Protein AF-A0A6G7BAN4-F1 (afdb_monomer_lite)

Foldseek 3Di:
DEKEFDDPVVQVVVVVVVVVPDVDCPQKTKIFDADPVRHFDADPVRHGDMDIDGPVRVVCCVVVPDDYDYDD

Secondary structure (DSSP, 8-state):
-EEEEPPHHHHHHHHHHHTTT-S--TTEEEEEEE-TTSPBPB-TTSPBPEEEEEHHHHHHHHHTT---EEE-

pLDDT: mean 90.89, std 4.83, range [70.56, 96.19]

Organism: NCBI:txid147802

Structure (mmCIF, N/CA/C/O backbone):
data_AF-A0A6G7BAN4-F1
#
_entry.id   AF-A0A6G7BAN4-F1
#
loop_
_atom_site.group_PDB
_atom_site.id
_atom_site.type_symbol
_atom_site.label_atom_id
_atom_site.label_alt_id
_atom_site.label_comp_id
_atom_site.label_asym_id
_atom_site.label_entity_id
_atom_site.label_seq_id
_atom_site.pdbx_PDB_ins_code
_atom_site.Cartn_x
_atom_site.Cartn_y
_atom_site.Cartn_z
_atom_site.occupancy
_atom_site.B_iso_or_equiv
_atom_site.auth_seq_id
_atom_site.auth_comp_id
_atom_site.auth_asym_id
_atom_site.auth_atom_id
_atom_site.pdbx_PDB_model_num
ATOM 1 N N . MET A 1 1 ? -1.709 -5.811 -10.205 1.00 80.62 1 MET A N 1
ATOM 2 C CA . MET A 1 1 ? -1.273 -4.486 -9.692 1.00 80.62 1 MET 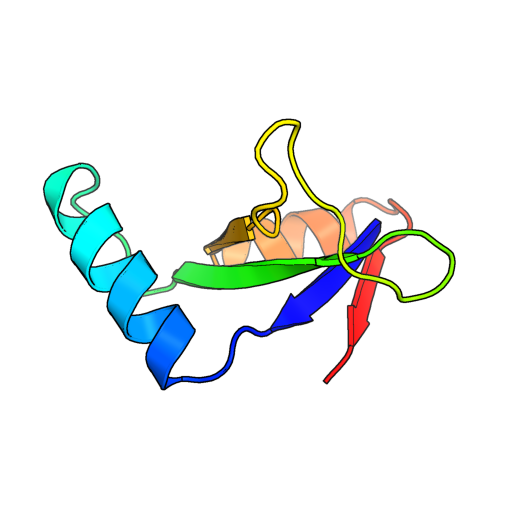A CA 1
ATOM 3 C C . MET A 1 1 ? -0.097 -4.702 -8.764 1.00 80.62 1 MET A C 1
ATOM 5 O O . MET A 1 1 ? -0.168 -5.626 -7.961 1.00 80.62 1 MET A O 1
ATOM 9 N N . LEU A 1 2 ? 0.954 -3.894 -8.901 1.00 90.88 2 LEU A N 1
ATOM 10 C CA . LEU A 1 2 ? 2.145 -3.964 -8.058 1.00 90.88 2 LEU A CA 1
ATOM 11 C C . LEU A 1 2 ? 2.088 -2.844 -7.021 1.00 90.88 2 LEU A C 1
ATOM 13 O O . LEU A 1 2 ? 1.885 -1.680 -7.377 1.00 90.88 2 LEU A O 1
ATOM 17 N N . LEU A 1 3 ? 2.222 -3.213 -5.752 1.00 92.69 3 LEU A N 1
ATOM 18 C CA . LEU A 1 3 ? 2.269 -2.286 -4.631 1.00 92.69 3 LEU A CA 1
ATOM 19 C C . LEU A 1 3 ? 3.609 -2.407 -3.919 1.00 92.69 3 LEU A C 1
ATOM 21 O O . LEU A 1 3 ? 4.107 -3.513 -3.739 1.00 92.69 3 LEU A O 1
ATOM 25 N N . LYS A 1 4 ? 4.139 -1.280 -3.452 1.00 94.25 4 LYS A N 1
ATOM 26 C CA . LYS A 1 4 ? 5.244 -1.245 -2.491 1.00 94.25 4 LYS A CA 1
ATOM 27 C C . LYS A 1 4 ? 4.758 -0.593 -1.211 1.00 94.25 4 LYS A C 1
ATOM 29 O O . LYS A 1 4 ? 4.081 0.436 -1.287 1.00 94.25 4 LYS A O 1
ATOM 34 N N . ARG A 1 5 ? 5.053 -1.177 -0.048 1.00 94.88 5 ARG A N 1
ATOM 35 C CA . ARG A 1 5 ? 4.693 -0.531 1.219 1.00 94.88 5 ARG A CA 1
ATOM 36 C C . ARG A 1 5 ? 5.478 0.773 1.356 1.00 94.88 5 ARG A C 1
ATOM 38 O O . ARG A 1 5 ? 6.651 0.840 1.000 1.00 94.88 5 ARG A O 1
ATOM 45 N N . ALA A 1 6 ? 4.808 1.834 1.786 1.00 95.38 6 ALA A N 1
ATOM 46 C CA . ALA A 1 6 ? 5.475 3.104 2.006 1.00 95.38 6 ALA A CA 1
ATOM 47 C C . ALA A 1 6 ? 6.427 3.000 3.205 1.00 95.38 6 ALA A C 1
ATOM 49 O O . ALA A 1 6 ? 6.124 2.342 4.197 1.00 95.38 6 ALA A O 1
ATOM 50 N N . GLU A 1 7 ? 7.556 3.701 3.120 1.00 95.44 7 GLU A N 1
ATOM 51 C CA . GLU A 1 7 ? 8.467 3.865 4.254 1.00 95.44 7 GLU A CA 1
ATOM 52 C C . GLU A 1 7 ? 7.724 4.457 5.464 1.00 95.44 7 GLU A C 1
ATOM 54 O O . GLU A 1 7 ? 6.858 5.322 5.266 1.00 95.44 7 GLU A O 1
ATOM 59 N N . PRO A 1 8 ? 8.085 4.094 6.710 1.00 95.19 8 PRO A N 1
ATOM 60 C CA . PRO A 1 8 ? 7.355 4.509 7.911 1.00 95.19 8 PRO A CA 1
ATOM 61 C C . PRO A 1 8 ? 7.108 6.020 8.011 1.00 95.19 8 PRO A C 1
ATOM 63 O O . PRO A 1 8 ? 6.037 6.455 8.428 1.00 95.19 8 PRO A O 1
ATOM 66 N N . ILE A 1 9 ? 8.072 6.838 7.576 1.00 96.19 9 ILE A N 1
ATOM 67 C CA . ILE A 1 9 ? 7.957 8.304 7.591 1.00 96.19 9 ILE A CA 1
ATOM 68 C C . ILE A 1 9 ? 6.846 8.780 6.643 1.00 96.19 9 ILE A C 1
ATOM 70 O O . ILE A 1 9 ? 6.047 9.644 7.007 1.00 96.19 9 ILE A O 1
ATOM 74 N N . ILE A 1 10 ? 6.777 8.212 5.436 1.00 94.56 10 ILE A N 1
ATOM 75 C CA . ILE A 1 10 ? 5.758 8.553 4.437 1.00 94.56 10 ILE A CA 1
ATOM 76 C C . ILE A 1 10 ? 4.398 8.015 4.889 1.00 94.56 10 ILE A C 1
ATOM 78 O O . ILE A 1 10 ? 3.407 8.746 4.841 1.00 94.56 10 ILE A O 1
ATOM 82 N N . GLU A 1 11 ? 4.356 6.767 5.365 1.00 95.50 11 GLU A N 1
ATOM 83 C CA . GLU A 1 11 ? 3.145 6.130 5.890 1.00 95.50 11 GLU A CA 1
ATOM 84 C C . GLU A 1 11 ? 2.529 6.984 7.006 1.00 95.50 11 GLU A C 1
ATOM 86 O O . GLU A 1 11 ? 1.372 7.391 6.901 1.00 95.50 11 GLU A O 1
ATOM 91 N N . GLN A 1 12 ? 3.321 7.383 8.005 1.00 94.81 12 GLN A N 1
ATOM 92 C CA . GLN A 1 12 ? 2.843 8.206 9.115 1.00 94.81 12 GLN A CA 1
ATOM 93 C C . GLN A 1 12 ? 2.323 9.576 8.658 1.00 94.81 12 GLN A C 1
ATOM 95 O O . GLN A 1 12 ? 1.288 10.039 9.143 1.00 94.81 12 GLN A O 1
ATOM 100 N N . GLN A 1 13 ? 3.009 10.240 7.721 1.00 94.75 13 GLN A N 1
ATOM 101 C CA . GLN A 1 13 ? 2.564 11.530 7.184 1.00 94.75 13 GLN A CA 1
ATOM 102 C C . 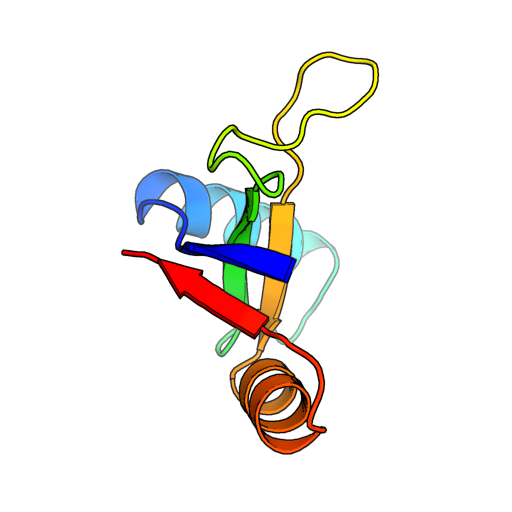GLN A 1 13 ? 1.211 11.418 6.475 1.00 94.75 13 GLN A C 1
ATOM 104 O O . GLN A 1 13 ? 0.332 12.265 6.665 1.00 94.75 13 GLN A O 1
ATOM 109 N N . VAL A 1 14 ? 1.031 10.376 5.664 1.00 94.12 14 VAL A N 1
ATOM 110 C CA . VAL A 1 14 ? -0.218 10.138 4.936 1.00 94.12 14 VAL A CA 1
ATOM 111 C C . VAL A 1 14 ? -1.338 9.756 5.901 1.00 94.12 14 VAL A C 1
ATOM 113 O O . VAL A 1 14 ? -2.412 10.352 5.819 1.00 94.12 14 VAL A O 1
ATOM 116 N N . LEU A 1 15 ? -1.090 8.856 6.857 1.00 94.69 15 LEU A N 1
ATOM 117 C CA . LEU A 1 15 ? -2.076 8.467 7.870 1.00 94.69 15 LEU A CA 1
ATOM 118 C C . LEU A 1 15 ? -2.505 9.666 8.726 1.00 94.69 15 LEU A C 1
ATOM 120 O O . LEU A 1 15 ? -3.697 9.885 8.913 1.00 94.69 15 LEU A O 1
ATOM 124 N N . ASN A 1 16 ? -1.576 10.519 9.166 1.00 93.62 16 ASN A N 1
ATOM 125 C CA . ASN A 1 16 ? -1.912 11.736 9.918 1.00 93.62 16 ASN A CA 1
ATOM 126 C C . ASN A 1 16 ? -2.817 12.693 9.126 1.00 93.62 16 ASN A C 1
ATOM 128 O O . ASN A 1 16 ? -3.685 13.349 9.702 1.00 93.62 16 ASN A O 1
ATOM 132 N N . ASN A 1 17 ? -2.631 12.784 7.807 1.00 92.81 17 ASN A N 1
ATOM 133 C CA . ASN A 1 17 ? -3.521 13.565 6.953 1.00 92.81 17 ASN A CA 1
ATOM 134 C C . ASN A 1 17 ? -4.873 12.873 6.746 1.00 92.81 17 ASN A C 1
ATOM 136 O O . ASN A 1 17 ? -5.896 13.551 6.758 1.00 92.81 17 ASN A O 1
ATOM 140 N N . ALA A 1 18 ? -4.891 11.545 6.618 1.00 92.94 18 ALA A N 1
ATOM 141 C CA . ALA A 1 18 ? -6.113 10.758 6.509 1.00 92.94 18 ALA A CA 1
ATOM 142 C C . ALA A 1 18 ? -7.003 10.879 7.760 1.00 92.94 18 ALA A C 1
ATOM 144 O O . ALA A 1 18 ? -8.212 11.038 7.606 1.00 92.94 18 ALA A O 1
ATOM 145 N N . LYS A 1 19 ? -6.424 10.928 8.975 1.00 92.94 19 LYS A N 1
ATOM 146 C CA . LYS A 1 19 ? -7.163 11.119 10.249 1.00 92.94 19 LYS A CA 1
ATOM 147 C C . LYS A 1 19 ? -8.015 12.386 10.294 1.00 92.94 19 LYS A C 1
ATOM 149 O O . LYS A 1 19 ? -8.948 12.476 11.081 1.00 92.94 19 LYS A O 1
ATOM 154 N N . LYS A 1 20 ? -7.699 13.386 9.466 1.00 92.06 20 LYS A N 1
ATOM 155 C CA . LYS A 1 20 ? -8.477 14.632 9.379 1.00 92.06 20 LYS A CA 1
ATOM 156 C C . LYS A 1 20 ? -9.821 14.442 8.669 1.00 92.06 20 LYS A C 1
ATOM 158 O O . LYS A 1 20 ? -10.657 15.334 8.730 1.00 92.06 20 LYS A O 1
ATOM 163 N N . ILE A 1 21 ? -9.992 13.330 7.952 1.00 91.25 21 ILE A N 1
ATOM 164 C CA . ILE A 1 21 ? -11.128 13.071 7.057 1.00 91.25 21 ILE A CA 1
ATOM 165 C C . ILE A 1 21 ? -11.803 11.732 7.395 1.00 91.25 21 ILE A C 1
ATOM 167 O O . ILE A 1 21 ? -13.010 11.597 7.225 1.00 91.25 21 ILE A O 1
ATOM 171 N N . MET A 1 22 ? -11.042 10.751 7.887 1.00 87.81 22 MET A N 1
ATOM 172 C CA . MET A 1 22 ? -11.514 9.415 8.258 1.00 87.81 22 MET A CA 1
ATOM 173 C C . MET A 1 22 ? -11.248 9.166 9.745 1.00 87.81 22 MET A C 1
ATOM 175 O O . MET A 1 22 ? -10.140 9.404 10.223 1.00 87.81 22 MET A O 1
ATOM 179 N N . THR A 1 23 ? -12.260 8.694 10.475 1.00 79.62 23 THR A N 1
ATOM 180 C CA . THR A 1 23 ? -12.198 8.493 11.934 1.00 79.62 23 THR A CA 1
ATOM 181 C C . THR A 1 23 ? -11.585 7.163 12.354 1.00 79.62 23 THR A C 1
ATOM 183 O O . THR A 1 23 ? -11.047 7.083 13.452 1.00 79.62 23 THR A O 1
ATOM 186 N N . ASP A 1 24 ? -11.641 6.145 11.499 1.00 85.06 24 ASP A N 1
ATOM 187 C CA . ASP A 1 24 ? -11.141 4.804 11.799 1.00 85.06 24 ASP A CA 1
ATOM 188 C C . ASP A 1 24 ? -10.085 4.409 10.766 1.00 85.06 24 ASP A C 1
ATOM 190 O O . ASP A 1 24 ? -10.409 4.125 9.612 1.00 85.06 24 ASP A O 1
ATOM 194 N N . ILE A 1 25 ? -8.811 4.523 11.157 1.00 88.50 25 ILE A N 1
ATOM 195 C CA . ILE A 1 25 ? -7.671 4.204 10.288 1.00 88.50 25 ILE A CA 1
ATOM 196 C C . ILE A 1 25 ? -6.575 3.381 10.981 1.00 88.50 25 ILE A C 1
ATOM 198 O O . ILE A 1 25 ? -5.442 3.355 10.499 1.00 88.50 25 ILE A O 1
ATOM 202 N N . GLU A 1 26 ? -6.853 2.781 12.142 1.00 86.38 26 GLU A N 1
ATOM 203 C CA . GLU A 1 26 ? -5.815 2.105 12.940 1.00 86.38 26 GLU A CA 1
ATOM 204 C C . GLU A 1 26 ? -5.168 0.923 12.210 1.00 86.38 26 GLU A C 1
ATOM 206 O O . GLU A 1 26 ? -3.972 0.685 12.373 1.00 86.38 26 GLU A O 1
ATOM 211 N N . ASP A 1 27 ? -5.925 0.220 11.370 1.00 91.81 27 ASP A N 1
ATOM 212 C CA . ASP A 1 27 ? -5.459 -0.938 10.606 1.00 91.81 27 ASP A CA 1
ATOM 213 C C . ASP A 1 27 ? -5.002 -0.594 9.178 1.00 91.81 27 ASP A C 1
ATOM 215 O O . ASP A 1 27 ? -4.560 -1.474 8.428 1.00 91.81 27 ASP A O 1
ATOM 219 N N . PHE A 1 28 ? -5.065 0.685 8.795 1.00 95.19 28 PHE A N 1
ATOM 220 C CA . PHE A 1 28 ? -4.682 1.127 7.462 1.00 95.19 28 PHE A CA 1
ATOM 221 C C . PHE A 1 28 ? -3.169 1.236 7.303 1.00 95.19 28 PHE A C 1
ATOM 223 O O . PHE A 1 28 ? -2.447 1.772 8.142 1.00 95.19 28 PHE A O 1
ATOM 230 N N . LYS A 1 29 ? -2.702 0.794 6.139 1.00 95.00 29 LYS A N 1
ATOM 231 C CA . LYS A 1 29 ? -1.319 0.909 5.676 1.00 95.00 29 LYS A CA 1
ATOM 232 C C . LYS A 1 29 ? -1.281 1.665 4.357 1.00 95.00 29 LYS A C 1
ATOM 234 O O . LYS A 1 29 ? -2.266 1.704 3.611 1.00 95.00 29 LYS A O 1
ATOM 239 N N . VAL A 1 30 ? -0.143 2.284 4.064 1.00 95.88 30 VAL A N 1
ATOM 240 C CA . VAL A 1 30 ? 0.019 3.125 2.874 1.00 95.88 30 VAL A CA 1
ATOM 241 C C . VAL A 1 30 ? 0.868 2.390 1.852 1.00 95.88 30 VAL A C 1
ATOM 243 O O . VAL A 1 30 ? 1.970 1.932 2.138 1.00 95.88 30 VAL A O 1
ATOM 246 N N . TYR A 1 31 ? 0.361 2.314 0.627 1.00 95.12 31 TYR A N 1
ATOM 247 C CA . TYR A 1 31 ? 1.015 1.626 -0.475 1.00 95.12 31 TYR A CA 1
ATOM 248 C C . TYR A 1 31 ? 1.260 2.570 -1.642 1.00 95.12 31 TYR A C 1
ATOM 250 O O . TYR A 1 31 ? 0.360 3.281 -2.092 1.00 95.12 31 TYR A O 1
ATOM 258 N N . LEU A 1 32 ? 2.482 2.540 -2.162 1.00 95.06 32 LEU A N 1
ATOM 259 C CA . LEU A 1 32 ? 2.878 3.204 -3.393 1.00 95.06 32 LEU A CA 1
ATOM 260 C C . LEU A 1 32 ? 2.474 2.324 -4.578 1.00 95.06 32 LEU A C 1
ATOM 262 O O . LEU A 1 32 ? 2.739 1.120 -4.585 1.00 95.06 32 LEU A O 1
ATOM 266 N N . LEU A 1 33 ? 1.835 2.918 -5.585 1.00 93.50 33 LEU A N 1
ATOM 267 C CA . LEU A 1 33 ? 1.438 2.193 -6.787 1.00 93.50 33 LEU A CA 1
ATOM 268 C C . LEU A 1 33 ? 2.608 2.132 -7.759 1.00 93.50 33 LEU A C 1
ATOM 270 O O . LEU A 1 33 ? 3.219 3.154 -8.079 1.00 93.50 33 LEU A O 1
ATOM 274 N N . LEU A 1 34 ? 2.867 0.937 -8.274 1.00 93.44 34 LEU A N 1
ATOM 275 C CA . LEU A 1 34 ? 3.880 0.696 -9.287 1.00 93.44 34 LEU A CA 1
ATOM 276 C C . LEU A 1 34 ? 3.229 0.336 -10.625 1.00 93.44 34 LEU A C 1
ATOM 278 O O . LEU A 1 34 ? 2.160 -0.280 -10.697 1.00 93.44 34 LEU A O 1
ATOM 282 N N . LYS A 1 35 ? 3.905 0.725 -11.699 1.00 92.12 35 LYS A N 1
ATOM 283 C CA . LYS A 1 35 ? 3.685 0.220 -13.050 1.00 92.12 35 LYS A CA 1
ATOM 284 C C . LYS A 1 35 ? 4.196 -1.221 -13.150 1.00 92.12 35 LYS A C 1
ATOM 286 O O . LYS A 1 35 ? 4.906 -1.706 -12.274 1.00 92.12 35 LYS A O 1
ATOM 291 N N . SER A 1 36 ? 3.845 -1.906 -14.236 1.00 89.12 36 SER A N 1
ATOM 292 C CA . SER A 1 36 ? 4.254 -3.296 -14.487 1.00 89.12 36 SER A CA 1
ATOM 293 C C . SER A 1 36 ? 5.768 -3.494 -14.614 1.00 89.12 36 SER A C 1
ATOM 295 O O . SER A 1 36 ? 6.241 -4.605 -14.424 1.00 89.12 36 SER A O 1
ATOM 297 N N . ASP A 1 37 ? 6.514 -2.437 -14.931 1.00 90.38 37 ASP A N 1
ATOM 298 C CA . ASP A 1 37 ? 7.979 -2.421 -15.028 1.00 90.38 37 ASP A CA 1
ATOM 299 C C . ASP A 1 37 ? 8.676 -2.154 -13.675 1.00 90.38 37 ASP A C 1
ATOM 301 O O . ASP A 1 37 ? 9.894 -2.017 -13.630 1.00 90.38 37 ASP A O 1
ATOM 305 N N . GLY A 1 38 ? 7.918 -2.047 -12.576 1.00 88.50 38 GLY A N 1
ATOM 306 C CA . GLY A 1 38 ? 8.434 -1.756 -11.235 1.00 88.50 38 GLY A CA 1
ATOM 307 C C . GLY A 1 38 ? 8.652 -0.267 -10.941 1.00 88.50 38 GLY A C 1
ATOM 308 O O . GLY A 1 38 ? 8.923 0.089 -9.795 1.00 88.50 38 GLY A O 1
ATOM 309 N N . ASN A 1 39 ? 8.481 0.626 -11.922 1.00 92.69 39 ASN A N 1
ATOM 310 C CA . ASN A 1 39 ? 8.589 2.067 -11.697 1.00 92.69 39 ASN A CA 1
ATOM 311 C C . ASN A 1 39 ? 7.351 2.628 -10.987 1.00 92.69 39 ASN A C 1
ATOM 313 O O . ASN A 1 39 ? 6.231 2.155 -11.176 1.00 92.69 39 ASN A O 1
ATOM 317 N N . TYR A 1 40 ? 7.518 3.716 -10.232 1.00 94.12 40 TYR A N 1
ATOM 318 C CA . TYR A 1 40 ? 6.395 4.390 -9.579 1.00 94.12 40 TYR A CA 1
ATOM 319 C C . TYR A 1 40 ? 5.369 4.919 -10.586 1.00 94.12 40 TYR A C 1
ATOM 321 O O . TYR A 1 40 ? 5.696 5.632 -11.544 1.00 94.12 40 TYR A O 1
ATOM 329 N N . LEU A 1 41 ? 4.098 4.627 -10.324 1.00 94.75 41 LEU A N 1
ATOM 330 C CA . LEU A 1 41 ? 2.986 5.276 -10.993 1.00 94.75 41 LEU A CA 1
ATOM 331 C C . LEU A 1 41 ? 2.913 6.728 -10.510 1.00 94.75 41 LEU A C 1
ATOM 333 O O . LEU A 1 41 ? 2.873 6.985 -9.308 1.00 94.75 41 LEU A O 1
ATOM 337 N N . LYS A 1 42 ? 2.895 7.682 -11.442 1.00 94.44 42 LYS A N 1
ATOM 338 C CA . LYS A 1 42 ? 2.822 9.117 -11.145 1.00 94.44 42 LYS A CA 1
ATOM 339 C C . LYS A 1 42 ? 1.547 9.717 -11.728 1.00 94.44 42 LYS A C 1
ATOM 341 O O . LYS A 1 42 ? 1.115 9.307 -12.803 1.00 94.44 42 LYS A O 1
ATOM 346 N N . ASN A 1 43 ? 0.958 10.682 -11.028 1.00 87.62 43 ASN A N 1
ATOM 347 C CA . ASN A 1 43 ? -0.140 11.488 -11.558 1.00 87.62 43 ASN A CA 1
ATOM 348 C C . ASN A 1 43 ? 0.374 12.560 -12.541 1.00 87.62 43 ASN A C 1
ATOM 350 O O . ASN A 1 43 ? 1.582 12.715 -12.731 1.00 87.62 43 ASN A O 1
ATOM 354 N N . SER A 1 44 ? -0.540 13.328 -13.142 1.00 90.00 44 SER A N 1
ATOM 355 C CA . SER A 1 44 ? -0.225 14.403 -14.101 1.00 90.00 44 SER A CA 1
ATOM 356 C C . SER A 1 44 ? 0.729 15.471 -13.555 1.00 90.00 44 SER A C 1
ATOM 358 O O . SER A 1 44 ? 1.421 16.125 -14.324 1.00 90.00 44 SER A O 1
ATOM 360 N N . ASN A 1 45 ? 0.801 15.620 -12.230 1.00 92.88 45 ASN A N 1
ATOM 361 C CA . ASN A 1 45 ? 1.653 16.596 -11.550 1.00 92.88 45 ASN A CA 1
ATOM 362 C C . ASN A 1 45 ? 2.992 15.975 -11.104 1.00 92.88 45 ASN A C 1
ATOM 364 O O . ASN A 1 45 ? 3.696 16.544 -10.272 1.00 92.88 45 ASN A O 1
ATOM 368 N N . GLY A 1 46 ? 3.319 14.772 -11.588 1.00 91.81 46 GLY A N 1
ATOM 369 C CA . GLY A 1 46 ? 4.564 14.063 -11.291 1.00 91.81 46 GLY A CA 1
ATOM 370 C C . GLY A 1 46 ? 4.640 13.431 -9.897 1.00 91.81 46 GLY A C 1
ATOM 371 O O . GLY A 1 46 ? 5.673 12.852 -9.557 1.00 91.81 46 GLY A O 1
ATOM 372 N N . ARG A 1 47 ? 3.574 13.500 -9.089 1.00 92.25 47 ARG A N 1
ATOM 373 C CA . ARG A 1 47 ? 3.542 12.915 -7.739 1.00 92.25 47 ARG A CA 1
ATOM 374 C C . ARG A 1 47 ? 3.232 11.428 -7.800 1.00 92.25 47 ARG A C 1
ATOM 376 O O . ARG A 1 47 ? 2.413 11.006 -8.613 1.00 92.25 47 ARG A O 1
ATOM 383 N N . ILE A 1 48 ? 3.854 10.653 -6.917 1.00 93.81 48 ILE A N 1
ATOM 384 C CA . ILE A 1 48 ? 3.639 9.207 -6.822 1.00 93.81 48 ILE A CA 1
ATOM 385 C C . ILE A 1 48 ? 2.203 8.936 -6.363 1.00 93.81 48 ILE A C 1
ATOM 387 O O . ILE A 1 48 ? 1.720 9.535 -5.402 1.00 93.81 48 ILE A O 1
ATOM 391 N N . ALA A 1 49 ? 1.519 8.048 -7.078 1.00 93.56 49 ALA A N 1
ATOM 392 C CA . ALA A 1 49 ? 0.194 7.584 -6.716 1.00 93.56 49 ALA A CA 1
ATOM 393 C C . ALA A 1 49 ? 0.287 6.659 -5.499 1.00 93.56 49 ALA A C 1
ATOM 395 O O . ALA A 1 49 ? 1.110 5.743 -5.457 1.00 93.56 49 ALA A O 1
ATOM 396 N N . MET A 1 50 ? -0.579 6.897 -4.520 1.00 93.62 50 MET A N 1
ATOM 397 C CA . MET A 1 50 ? -0.628 6.143 -3.273 1.00 93.62 50 MET A CA 1
ATOM 398 C C . MET A 1 50 ? -2.045 5.664 -3.017 1.00 93.62 50 MET A C 1
ATOM 400 O O . MET A 1 50 ? -3.010 6.290 -3.462 1.00 93.62 50 MET A O 1
ATOM 404 N N . LYS A 1 51 ? -2.166 4.569 -2.275 1.00 92.81 51 LYS A N 1
ATOM 405 C CA . LYS A 1 51 ? -3.449 4.063 -1.819 1.00 92.81 51 LYS A CA 1
ATOM 406 C C . LYS A 1 51 ? -3.344 3.558 -0.390 1.00 92.81 51 LYS A C 1
ATOM 408 O O . LYS A 1 51 ? -2.337 2.979 0.005 1.00 92.81 51 LYS A O 1
ATOM 413 N N . LEU A 1 52 ? -4.394 3.838 0.362 1.00 94.00 52 LEU A N 1
ATOM 414 C CA . LEU A 1 52 ? -4.619 3.339 1.706 1.00 94.00 52 LEU A CA 1
ATOM 415 C C . LEU A 1 52 ? -5.347 2.004 1.580 1.00 94.00 52 LEU A C 1
ATOM 417 O O . LEU A 1 52 ? -6.295 1.907 0.799 1.00 94.00 52 LEU A O 1
ATOM 421 N N . TYR A 1 53 ? -4.878 1.001 2.309 1.00 93.69 53 TYR A N 1
ATOM 422 C CA . TYR A 1 53 ? -5.586 -0.263 2.447 1.00 93.69 53 TYR A CA 1
ATOM 423 C C . TYR A 1 53 ? -5.619 -0.681 3.903 1.00 93.69 53 TYR A C 1
ATOM 425 O O . TYR A 1 53 ? -4.578 -0.664 4.564 1.00 93.69 53 TYR A O 1
ATOM 433 N N . SER A 1 54 ? -6.790 -1.100 4.365 1.00 93.75 54 SER A N 1
ATOM 434 C CA . SER A 1 54 ? -6.911 -1.853 5.606 1.00 93.75 54 SER A CA 1
ATOM 435 C C . SER A 1 54 ? -6.474 -3.309 5.413 1.00 93.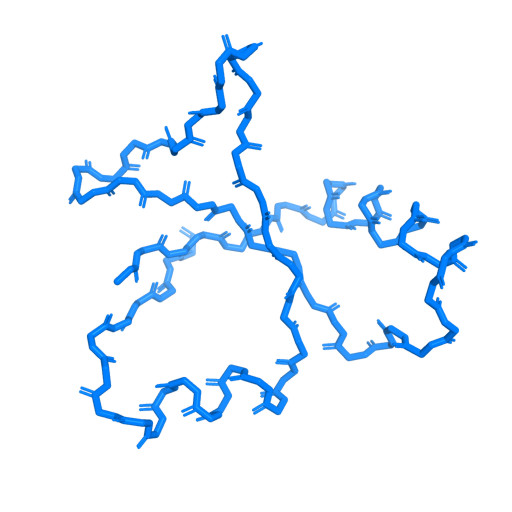75 54 SER A C 1
ATOM 437 O O . SER A 1 54 ? -6.420 -3.824 4.286 1.00 93.75 54 SER A O 1
ATOM 439 N N . ASP A 1 55 ? -6.196 -4.011 6.510 1.00 91.56 55 ASP A N 1
ATOM 440 C CA . ASP A 1 55 ? -5.842 -5.434 6.449 1.00 91.56 55 ASP A CA 1
ATOM 441 C C . ASP A 1 55 ? -6.971 -6.280 5.851 1.00 91.56 55 ASP A C 1
ATOM 443 O O . ASP A 1 55 ? -6.728 -7.188 5.051 1.00 91.56 55 ASP A O 1
ATOM 447 N N . GLN A 1 56 ? -8.224 -5.938 6.153 1.00 92.25 56 GLN A N 1
ATOM 448 C CA . GLN A 1 56 ? -9.379 -6.624 5.577 1.00 92.25 56 GLN A CA 1
ATOM 449 C C . GLN A 1 56 ? -9.488 -6.410 4.063 1.00 92.25 56 GLN A C 1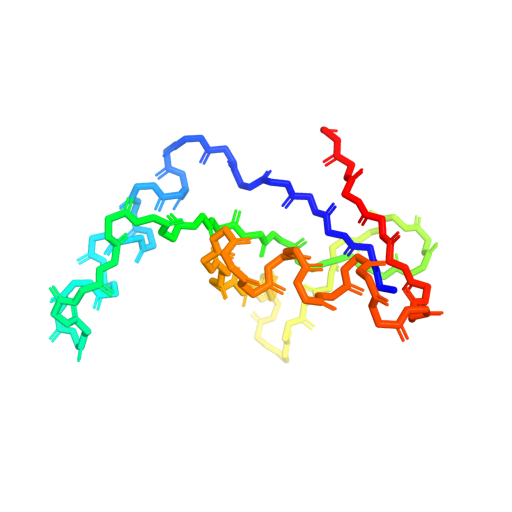
ATOM 451 O O . GLN A 1 56 ? -9.829 -7.342 3.329 1.00 92.25 56 GLN A O 1
ATOM 456 N N . GLU A 1 57 ? -9.213 -5.199 3.576 1.00 91.88 57 GLU A N 1
ATOM 457 C CA . GLU A 1 57 ? -9.214 -4.911 2.140 1.00 91.88 57 GLU A CA 1
ATOM 458 C C . GLU A 1 57 ? -8.107 -5.676 1.414 1.00 91.88 57 GLU A C 1
ATOM 460 O O . GLU A 1 57 ? -8.357 -6.242 0.347 1.00 91.88 57 GLU A O 1
ATOM 465 N N . LEU A 1 58 ? -6.910 -5.758 2.002 1.00 89.94 58 LEU A N 1
ATOM 466 C CA . LEU A 1 58 ? -5.812 -6.553 1.450 1.00 89.94 58 LEU A CA 1
ATOM 467 C C . LEU A 1 58 ? -6.171 -8.031 1.368 1.00 89.94 58 LEU A C 1
ATOM 469 O O . LEU A 1 58 ? -5.999 -8.633 0.308 1.00 89.94 58 LEU A O 1
ATOM 473 N N . ILE A 1 59 ? -6.725 -8.605 2.437 1.00 91.00 59 ILE A N 1
ATOM 474 C CA . ILE A 1 59 ? -7.162 -10.007 2.450 1.00 91.00 59 ILE A CA 1
ATOM 475 C C . ILE A 1 59 ? -8.203 -10.250 1.353 1.00 91.00 59 ILE A C 1
ATOM 477 O O . ILE A 1 59 ? -8.089 -11.221 0.601 1.00 91.00 59 ILE A O 1
ATOM 481 N N . LYS A 1 60 ? -9.184 -9.353 1.197 1.00 92.31 60 LYS A N 1
ATOM 482 C CA . LYS A 1 60 ? -10.179 -9.439 0.115 1.00 92.31 60 LYS A CA 1
ATOM 483 C C . LYS A 1 60 ? -9.529 -9.392 -1.266 1.00 92.31 60 LYS A C 1
ATOM 485 O O . LYS A 1 60 ? -9.924 -10.150 -2.144 1.00 92.31 60 LYS A O 1
ATOM 490 N N . ILE A 1 61 ? -8.530 -8.535 -1.479 1.00 89.31 61 ILE A N 1
ATOM 491 C CA . ILE A 1 61 ? -7.822 -8.455 -2.764 1.00 89.31 61 ILE A CA 1
ATOM 492 C C . ILE A 1 61 ? -7.056 -9.750 -3.038 1.00 89.31 61 ILE A C 1
ATOM 494 O O . ILE A 1 61 ? -7.209 -10.312 -4.122 1.00 89.31 61 ILE A O 1
ATOM 498 N N . ILE A 1 62 ? -6.296 -10.246 -2.060 1.00 85.88 62 ILE A N 1
ATOM 499 C CA . ILE A 1 62 ? -5.504 -11.479 -2.171 1.00 85.88 62 ILE A CA 1
ATOM 500 C C . ILE A 1 62 ? -6.408 -12.675 -2.489 1.00 85.88 62 ILE A C 1
ATOM 502 O O . ILE A 1 62 ? -6.101 -13.478 -3.366 1.00 85.88 62 ILE A O 1
ATOM 506 N N . THR A 1 63 ? -7.559 -12.766 -1.825 1.00 90.12 63 THR A N 1
ATOM 507 C CA . THR A 1 63 ? -8.506 -13.880 -1.997 1.00 90.12 63 THR A CA 1
ATOM 508 C C . THR A 1 63 ? -9.431 -13.729 -3.206 1.00 90.12 63 THR A C 1
ATOM 510 O O . THR A 1 63 ? -10.072 -14.695 -3.606 1.00 90.12 63 THR A O 1
ATOM 513 N N . SER A 1 64 ? -9.479 -12.555 -3.848 1.00 91.69 64 SER A N 1
ATOM 514 C CA . SER A 1 64 ? -10.356 -12.304 -5.004 1.00 91.69 64 SER A CA 1
ATOM 515 C C . SER A 1 64 ? -9.933 -13.003 -6.304 1.00 91.69 64 SER A C 1
ATOM 517 O O . SER A 1 64 ? -10.627 -12.878 -7.312 1.00 91.69 64 SER A O 1
ATOM 519 N N . GLY A 1 65 ? -8.770 -13.664 -6.333 1.00 83.44 65 GLY A N 1
ATOM 520 C CA . GLY A 1 65 ? -8.187 -14.243 -7.550 1.00 83.44 65 GLY A CA 1
ATOM 521 C C . GLY A 1 65 ? -7.624 -13.207 -8.535 1.00 83.44 65 GLY A C 1
ATOM 522 O O . GLY A 1 65 ? 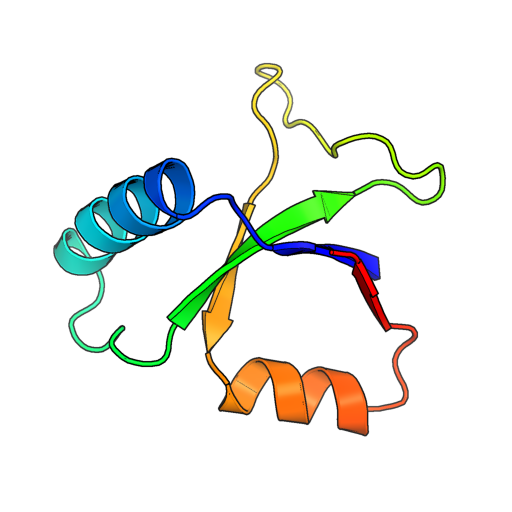-7.126 -13.571 -9.599 1.00 83.44 65 GLY A O 1
ATOM 523 N N . ARG A 1 66 ? -7.673 -11.908 -8.204 1.00 83.56 66 ARG A N 1
ATOM 524 C CA . ARG A 1 66 ? 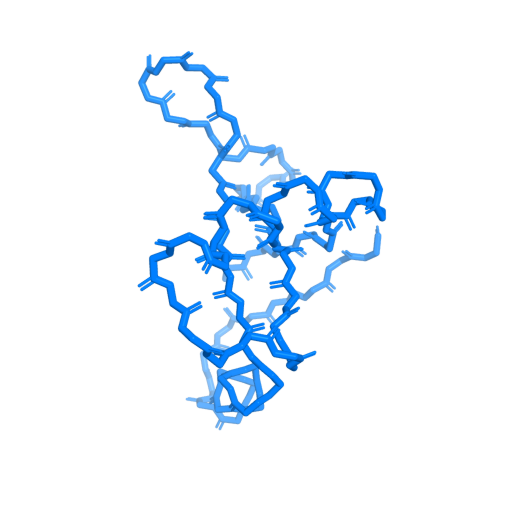-7.051 -10.846 -9.006 1.00 83.56 66 ARG A CA 1
ATOM 525 C C . ARG A 1 66 ? -5.535 -10.876 -8.837 1.00 83.56 66 ARG A C 1
ATOM 527 O O . ARG A 1 66 ? -5.035 -10.918 -7.718 1.00 83.56 66 ARG A O 1
ATOM 534 N N . VAL A 1 67 ? -4.804 -10.749 -9.946 1.00 79.44 67 VAL A N 1
ATOM 535 C CA . VAL A 1 67 ? -3.335 -10.681 -9.924 1.00 79.44 67 VAL A CA 1
ATOM 536 C C . VAL A 1 67 ? -2.870 -9.445 -9.149 1.00 79.44 67 VAL A C 1
ATOM 538 O O . VAL A 1 67 ? -3.061 -8.289 -9.558 1.00 79.44 67 VAL A O 1
ATOM 541 N N . PHE A 1 68 ? -2.220 -9.707 -8.025 1.00 82.25 68 PHE A N 1
ATOM 542 C CA . PHE A 1 68 ? -1.800 -8.727 -7.041 1.00 82.25 68 PHE A CA 1
ATOM 543 C C . PHE A 1 68 ? -0.468 -9.163 -6.434 1.00 82.25 68 PHE A C 1
ATOM 545 O O . PHE A 1 68 ? -0.265 -10.348 -6.191 1.00 82.25 68 PHE A O 1
ATOM 552 N N . SER A 1 69 ? 0.436 -8.212 -6.202 1.00 83.31 69 SER A N 1
ATOM 553 C CA . SER A 1 69 ? 1.690 -8.477 -5.501 1.00 83.31 69 SER A CA 1
ATOM 554 C C . SER A 1 69 ? 2.089 -7.262 -4.679 1.00 83.31 69 SER A C 1
ATOM 556 O O . SER A 1 69 ? 1.989 -6.122 -5.148 1.00 83.31 69 SER A O 1
ATOM 558 N N . ILE A 1 70 ? 2.558 -7.537 -3.467 1.00 84.00 70 ILE A N 1
ATOM 559 C CA . ILE A 1 70 ? 3.218 -6.576 -2.587 1.00 84.00 70 ILE A CA 1
ATOM 560 C C . ILE A 1 70 ? 4.713 -6.855 -2.685 1.00 84.00 70 ILE A C 1
ATOM 562 O O . ILE A 1 70 ? 5.121 -8.014 -2.678 1.00 84.00 70 ILE A O 1
ATOM 566 N N . ILE A 1 71 ? 5.499 -5.802 -2.842 1.00 83.94 71 ILE A N 1
ATOM 567 C CA . ILE A 1 71 ? 6.955 -5.853 -2.920 1.00 83.94 71 ILE A CA 1
ATOM 568 C C . ILE A 1 71 ? 7.499 -5.071 -1.724 1.00 83.94 71 ILE A C 1
ATOM 570 O O . ILE A 1 71 ? 6.994 -3.976 -1.447 1.00 83.94 71 ILE A O 1
ATOM 574 N N . ASP A 1 72 ? 8.494 -5.628 -1.036 1.00 70.56 72 ASP A N 1
ATOM 575 C CA . ASP A 1 72 ? 9.204 -4.945 0.052 1.00 70.56 72 ASP A CA 1
ATOM 576 C C . ASP A 1 72 ? 10.148 -3.846 -0.464 1.00 70.56 72 ASP A C 1
ATOM 578 O O . ASP A 1 72 ? 10.769 -3.965 -1.549 1.00 70.56 72 ASP A O 1
#

Sequence (72 aa):
MLLKRAEPIIEQQVLNNAKKIMTDIEDFKVYLLLKSDGNYLKNSNGRIAMKLYSDQELIKIITSGRVFSIID

Radius of gyration: 12.63 Å; chains: 1; bounding box: 21×31×28 Å